Protein AF-A0A1I5WQN7-F1 (afdb_monomer)

Structure (mmCIF, N/CA/C/O backbone):
data_AF-A0A1I5WQN7-F1
#
_entry.id   AF-A0A1I5WQN7-F1
#
loop_
_atom_site.group_PDB
_atom_site.id
_atom_site.type_symbol
_atom_site.label_atom_id
_atom_site.label_alt_id
_atom_site.label_comp_id
_atom_site.label_asym_id
_atom_site.label_entity_id
_atom_site.label_seq_id
_atom_site.pdbx_PDB_ins_code
_atom_site.Cartn_x
_atom_site.Cartn_y
_atom_site.Cartn_z
_atom_site.occupancy
_atom_site.B_iso_or_equiv
_atom_site.auth_seq_id
_atom_site.auth_comp_id
_atom_site.auth_asym_id
_atom_site.auth_atom_id
_atom_site.pdbx_PDB_model_num
ATOM 1 N N . MET A 1 1 ? 11.651 8.824 -0.295 1.00 86.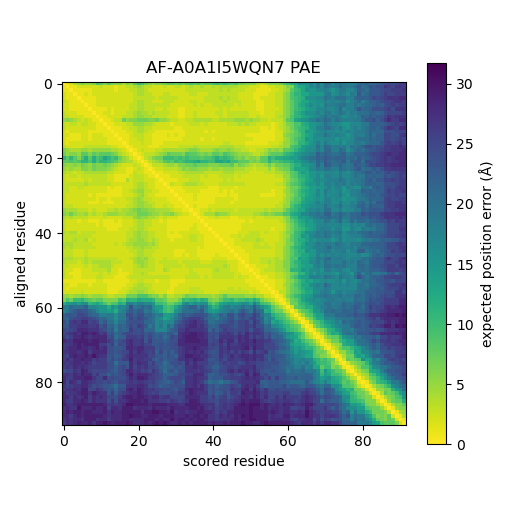50 1 MET A N 1
ATOM 2 C CA . MET A 1 1 ? 12.499 7.645 -0.594 1.00 86.50 1 MET A CA 1
ATOM 3 C C . MET A 1 1 ? 11.695 6.377 -0.346 1.00 86.50 1 MET A C 1
ATOM 5 O O . MET A 1 1 ? 10.945 6.349 0.625 1.00 86.50 1 MET A O 1
ATOM 9 N N . TRP A 1 2 ? 11.821 5.369 -1.211 1.00 91.25 2 TRP A N 1
ATOM 10 C CA . TRP A 1 2 ? 11.156 4.071 -1.052 1.00 91.25 2 TRP A CA 1
ATOM 11 C C . TRP A 1 2 ? 11.864 3.195 -0.006 1.00 91.25 2 TRP A C 1
ATOM 13 O O . TRP A 1 2 ? 13.087 3.224 0.110 1.00 91.25 2 TRP A O 1
ATOM 23 N N . LYS A 1 3 ? 11.086 2.426 0.757 1.00 94.00 3 LYS A N 1
ATOM 24 C CA . LYS A 1 3 ? 11.514 1.494 1.812 1.00 94.00 3 LYS A CA 1
ATOM 25 C C . LYS A 1 3 ? 10.954 0.100 1.512 1.00 94.00 3 LYS A C 1
ATOM 27 O O . LYS A 1 3 ? 9.915 -0.011 0.873 1.00 94.00 3 LYS A O 1
ATOM 32 N N . SER A 1 4 ? 11.609 -0.967 1.972 1.00 94.69 4 SER A N 1
ATOM 33 C CA . SER A 1 4 ? 11.120 -2.347 1.784 1.00 94.69 4 SER A CA 1
ATOM 34 C C . SER A 1 4 ? 9.762 -2.567 2.457 1.00 94.69 4 SER A C 1
ATOM 36 O O . SER A 1 4 ? 9.593 -2.199 3.619 1.00 94.69 4 SER A O 1
ATOM 38 N N . THR A 1 5 ? 8.812 -3.227 1.784 1.00 94.12 5 THR A N 1
ATOM 39 C CA . THR A 1 5 ? 7.488 -3.575 2.348 1.00 94.12 5 THR A CA 1
ATOM 40 C C . THR A 1 5 ? 7.566 -4.268 3.710 1.00 94.12 5 THR A C 1
ATOM 42 O O . THR A 1 5 ? 6.695 -4.059 4.556 1.00 94.12 5 THR A O 1
ATOM 45 N N . ALA A 1 6 ? 8.611 -5.060 3.967 1.00 93.31 6 ALA A N 1
ATOM 46 C CA . ALA A 1 6 ? 8.769 -5.775 5.232 1.00 93.31 6 ALA A CA 1
ATOM 47 C C . ALA A 1 6 ? 8.795 -4.830 6.449 1.00 93.31 6 ALA A C 1
ATOM 49 O O . ALA A 1 6 ? 8.251 -5.169 7.504 1.00 93.31 6 ALA A O 1
ATOM 50 N N . THR A 1 7 ? 9.352 -3.626 6.284 1.00 95.75 7 THR A N 1
ATOM 51 C CA . THR A 1 7 ? 9.510 -2.621 7.348 1.00 95.75 7 THR A CA 1
ATOM 52 C C . THR A 1 7 ? 8.319 -1.676 7.476 1.00 95.75 7 THR A C 1
ATOM 54 O O . THR A 1 7 ? 8.364 -0.734 8.267 1.00 95.75 7 THR A O 1
ATOM 57 N N . ALA A 1 8 ? 7.256 -1.893 6.700 1.00 95.50 8 ALA A N 1
ATOM 58 C CA . ALA A 1 8 ? 6.124 -0.988 6.690 1.00 95.50 8 ALA A CA 1
ATOM 59 C C . ALA A 1 8 ? 5.385 -0.980 8.040 1.00 95.50 8 ALA A C 1
ATOM 61 O O . ALA A 1 8 ? 4.990 -2.053 8.518 1.00 95.50 8 ALA A O 1
ATOM 62 N N . PRO A 1 9 ? 5.165 0.203 8.640 1.00 94.75 9 PRO A N 1
ATOM 63 C CA . PRO A 1 9 ? 4.465 0.329 9.909 1.00 94.75 9 PRO A CA 1
ATOM 64 C C . PRO A 1 9 ? 2.973 0.017 9.764 1.00 94.75 9 PRO A C 1
ATOM 66 O O . PRO A 1 9 ? 2.362 0.223 8.713 1.00 94.75 9 PRO A O 1
ATOM 69 N N . PHE A 1 10 ? 2.372 -0.462 10.850 1.00 94.00 10 PHE A N 1
ATOM 70 C CA . PHE A 1 10 ? 0.927 -0.658 10.934 1.00 94.00 10 PHE A CA 1
ATOM 71 C C . PHE A 1 10 ? 0.204 0.670 11.162 1.00 94.00 10 PHE A C 1
ATOM 73 O O . PHE A 1 10 ? 0.709 1.553 11.850 1.00 94.00 10 PHE A O 1
ATOM 80 N N . GLY A 1 11 ? -0.993 0.802 10.588 1.00 87.88 11 GLY A N 1
ATOM 81 C CA . GLY A 1 11 ? -1.900 1.923 10.861 1.00 87.88 11 GLY A CA 1
ATOM 82 C C . GLY A 1 11 ? -1.540 3.278 10.236 1.00 87.88 11 GLY A C 1
ATOM 83 O O . GLY A 1 11 ? -2.385 4.170 10.269 1.00 87.88 11 GLY A O 1
ATOM 84 N N . LEU A 1 12 ? -0.357 3.437 9.631 1.00 92.94 12 LEU A N 1
ATOM 85 C CA . LEU A 1 12 ? 0.033 4.664 8.925 1.00 92.94 12 LEU A CA 1
ATOM 86 C C . LEU A 1 12 ? -0.376 4.639 7.454 1.00 92.94 12 LEU A C 1
ATOM 88 O O . LEU A 1 12 ? -0.380 3.581 6.827 1.00 92.94 12 LEU A O 1
ATOM 92 N N . ASN A 1 13 ? -0.679 5.821 6.914 1.00 94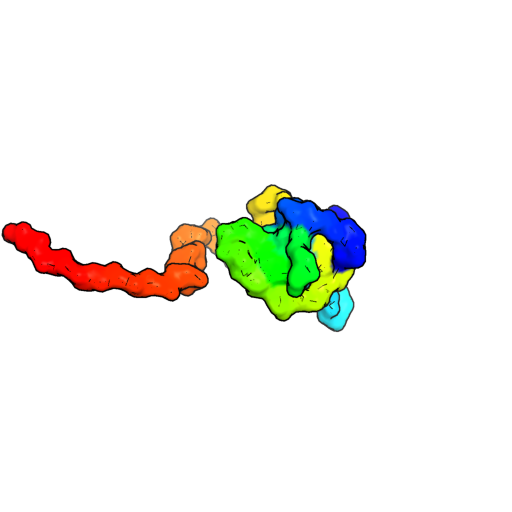.56 13 ASN A N 1
ATOM 93 C CA . ASN A 1 13 ? -0.995 6.008 5.501 1.00 94.56 13 ASN A CA 1
ATOM 94 C C . ASN A 1 13 ? 0.290 5.961 4.681 1.00 94.56 13 ASN A C 1
ATOM 96 O O . ASN A 1 13 ? 1.156 6.828 4.807 1.00 94.56 13 ASN A O 1
ATOM 100 N N . LEU A 1 14 ? 0.397 4.945 3.837 1.00 95.12 14 LEU A N 1
ATOM 101 C CA . LEU A 1 14 ? 1.561 4.678 3.012 1.00 95.12 14 LEU A CA 1
ATOM 102 C C . LEU A 1 14 ? 1.166 4.678 1.541 1.00 95.12 14 LEU A C 1
ATOM 104 O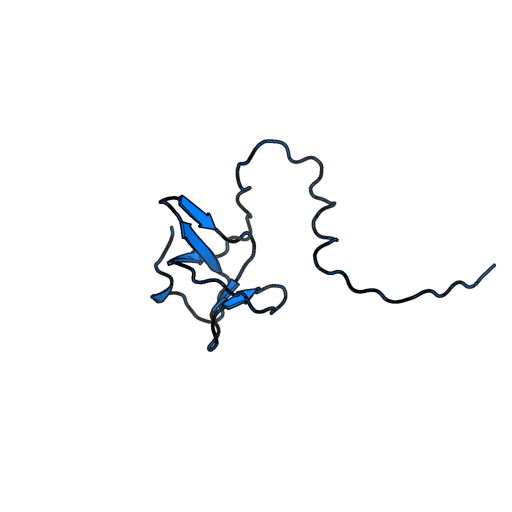 O . LEU A 1 14 ? 0.084 4.220 1.175 1.00 95.12 14 LEU A O 1
ATOM 108 N N . GLN A 1 15 ? 2.075 5.125 0.687 1.00 95.19 15 GLN A N 1
ATOM 109 C CA . GLN A 1 15 ? 2.031 4.777 -0.721 1.00 95.19 15 GLN A CA 1
ATOM 110 C C . GLN A 1 15 ? 2.749 3.445 -0.915 1.00 95.19 15 GLN A C 1
ATOM 112 O O . GLN A 1 15 ? 3.876 3.281 -0.447 1.00 95.19 15 GLN A O 1
ATOM 117 N N . LEU A 1 16 ? 2.104 2.500 -1.592 1.00 94.44 16 LEU A N 1
ATOM 118 C CA . LEU A 1 16 ? 2.694 1.207 -1.939 1.00 94.44 16 LEU A CA 1
ATOM 119 C C . LEU A 1 16 ? 3.192 1.226 -3.375 1.00 94.44 16 LEU A C 1
ATOM 121 O O . LEU A 1 16 ? 2.622 1.927 -4.207 1.00 94.44 16 LEU A O 1
ATOM 125 N N . ALA A 1 17 ? 4.207 0.422 -3.672 1.00 93.19 17 ALA A N 1
ATOM 126 C CA . ALA A 1 17 ? 4.626 0.161 -5.036 1.00 93.19 17 ALA A CA 1
ATOM 127 C C . ALA A 1 17 ? 4.953 -1.312 -5.269 1.00 93.19 17 ALA A C 1
ATOM 129 O O . ALA A 1 17 ? 5.437 -2.018 -4.379 1.00 93.19 17 ALA A O 1
ATOM 130 N N . VAL A 1 18 ? 4.703 -1.749 -6.496 1.00 91.25 18 VAL A N 1
ATOM 131 C CA . VAL A 1 18 ? 5.158 -3.025 -7.048 1.00 91.25 18 VAL A CA 1
ATOM 132 C C . VAL A 1 18 ? 6.293 -2.720 -8.020 1.00 91.25 18 VAL A C 1
ATOM 134 O O . VAL A 1 18 ? 6.278 -1.676 -8.666 1.00 91.25 18 VAL A O 1
ATOM 137 N N . ILE A 1 19 ? 7.290 -3.597 -8.103 1.00 83.94 19 ILE A N 1
ATOM 138 C CA . ILE A 1 19 ? 8.279 -3.532 -9.182 1.00 83.94 19 ILE A CA 1
ATOM 139 C C . ILE A 1 19 ? 7.910 -4.613 -10.182 1.00 83.94 19 ILE A C 1
ATOM 141 O O . ILE A 1 19 ? 7.791 -5.771 -9.784 1.00 83.94 19 ILE A O 1
ATOM 145 N N . ASP A 1 20 ? 7.743 -4.224 -11.439 1.00 80.94 20 ASP A N 1
ATOM 146 C CA . ASP A 1 20 ? 7.581 -5.136 -1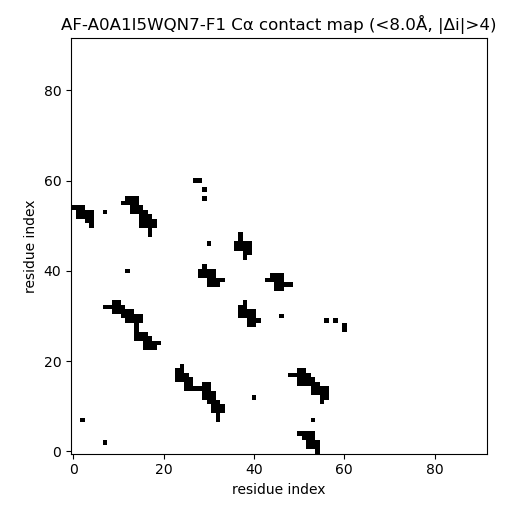2.567 1.00 80.94 20 ASP A CA 1
ATOM 147 C C . ASP A 1 20 ? 8.557 -4.731 -13.670 1.00 80.94 20 ASP A C 1
ATOM 149 O O . ASP A 1 20 ? 8.706 -3.542 -13.936 1.00 80.94 20 ASP A O 1
ATOM 153 N N . SER A 1 21 ? 9.274 -5.698 -14.248 1.00 77.25 21 SER A N 1
ATOM 154 C CA . SER A 1 21 ? 10.284 -5.466 -15.299 1.00 77.25 21 SER A CA 1
ATOM 155 C C . SER A 1 21 ? 11.166 -4.220 -15.077 1.00 77.25 21 SER A C 1
ATOM 157 O O . SER A 1 21 ? 11.333 -3.399 -15.972 1.00 77.25 21 SER A O 1
ATOM 159 N N . GLU A 1 22 ? 11.717 -4.073 -13.865 1.00 77.31 22 GLU A N 1
ATOM 160 C CA . GLU A 1 22 ? 12.581 -2.951 -13.435 1.00 77.31 22 GLU A CA 1
ATOM 161 C C . GLU A 1 22 ? 11.892 -1.578 -13.284 1.00 77.31 22 GLU A C 1
ATOM 163 O O . GLU A 1 22 ? 12.525 -0.617 -12.845 1.00 77.31 22 GLU A O 1
ATOM 168 N N . GLN A 1 23 ? 10.585 -1.477 -13.538 1.00 83.62 23 GLN A N 1
ATOM 169 C CA . GLN A 1 23 ? 9.796 -0.268 -13.325 1.00 83.62 23 GLN A CA 1
ATOM 170 C C . GLN A 1 23 ? 9.034 -0.309 -11.992 1.00 83.62 23 GLN A C 1
ATOM 172 O O . GLN A 1 23 ? 8.423 -1.307 -11.613 1.00 83.62 23 GLN A O 1
ATOM 177 N N . VAL A 1 24 ? 9.044 0.815 -11.268 1.00 85.88 24 VAL A N 1
ATOM 178 C CA . VAL A 1 24 ? 8.273 1.000 -10.031 1.00 85.88 24 VAL A CA 1
ATOM 179 C C . VAL A 1 24 ? 6.867 1.495 -10.374 1.00 85.88 24 VAL A C 1
ATOM 181 O O . VAL A 1 24 ? 6.690 2.616 -10.848 1.00 85.88 24 VAL A O 1
ATOM 184 N N . HIS A 1 25 ? 5.858 0.689 -10.066 1.00 87.81 25 HIS A N 1
ATOM 185 C CA . HIS A 1 25 ? 4.446 1.026 -10.205 1.00 87.81 25 HIS A CA 1
ATOM 186 C C . HIS A 1 25 ? 3.852 1.356 -8.835 1.00 87.81 25 HIS A C 1
ATOM 188 O O . HIS A 1 25 ? 3.535 0.463 -8.046 1.00 87.81 25 HIS A O 1
ATOM 194 N N . ALA A 1 26 ? 3.724 2.652 -8.541 1.00 90.88 26 ALA A N 1
ATOM 195 C CA . ALA A 1 26 ? 3.143 3.141 -7.296 1.00 90.88 26 ALA A CA 1
ATOM 196 C C . ALA A 1 26 ? 1.610 3.203 -7.364 1.00 90.88 26 ALA A C 1
ATOM 198 O O . ALA A 1 26 ? 1.029 3.648 -8.352 1.00 90.88 26 ALA A O 1
ATOM 199 N N . LEU A 1 27 ? 0.950 2.803 -6.279 1.00 90.25 27 LEU A N 1
ATOM 200 C CA . LEU A 1 27 ? -0.490 2.958 -6.114 1.00 90.25 27 LEU A CA 1
ATOM 201 C C . LEU A 1 27 ? -0.816 4.444 -5.915 1.00 90.25 27 LEU A C 1
ATOM 203 O O . LEU A 1 27 ? -0.158 5.149 -5.150 1.00 90.25 27 LEU A O 1
ATOM 207 N N . VAL A 1 28 ? -1.865 4.918 -6.581 1.00 90.06 28 VAL A N 1
ATOM 208 C CA . VAL A 1 28 ? -2.292 6.331 -6.571 1.00 90.06 28 VAL A CA 1
ATOM 209 C C . VAL A 1 28 ? -3.257 6.663 -5.425 1.00 90.06 28 VAL A C 1
ATOM 211 O O . VAL A 1 28 ? -3.980 7.650 -5.479 1.00 90.06 28 VAL A O 1
ATOM 214 N N . PHE A 1 29 ? -3.296 5.838 -4.379 1.00 89.06 29 PHE A N 1
ATOM 215 C CA . PHE A 1 29 ? -4.144 6.036 -3.205 1.00 89.06 29 PHE A CA 1
ATOM 216 C C . PHE A 1 29 ? -3.431 5.572 -1.926 1.00 89.06 29 PHE A C 1
ATOM 218 O O . PHE A 1 29 ? -2.592 4.663 -1.980 1.00 89.06 29 PHE A O 1
ATOM 225 N N . PRO A 1 30 ? -3.762 6.157 -0.760 1.00 94.25 30 PRO A N 1
ATOM 226 C CA . PRO A 1 30 ? -3.145 5.776 0.501 1.00 94.25 30 PRO A CA 1
ATOM 227 C C . PRO A 1 30 ? -3.578 4.371 0.915 1.00 94.25 30 PRO A C 1
ATOM 229 O O . PRO A 1 30 ? -4.759 4.021 0.872 1.00 94.25 30 PRO A O 1
ATOM 232 N N . CYS A 1 31 ? -2.627 3.587 1.401 1.00 96.06 31 CYS A N 1
ATOM 233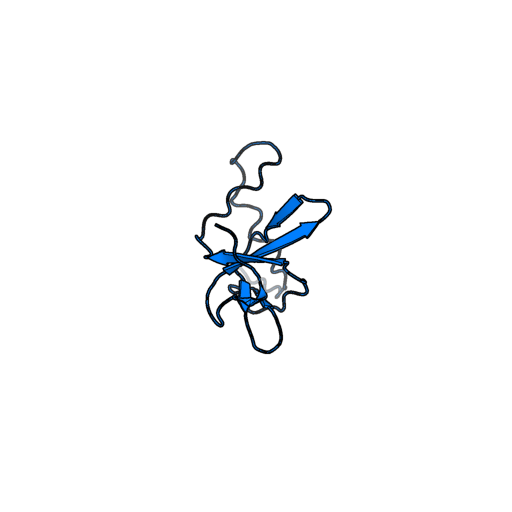 C CA . CYS A 1 31 ? -2.837 2.243 1.917 1.00 96.06 31 CYS A CA 1
ATOM 234 C C . CYS A 1 31 ? -2.374 2.149 3.372 1.00 96.06 31 CYS A C 1
ATOM 236 O O . CYS A 1 31 ? -1.431 2.824 3.773 1.00 96.06 31 CYS A O 1
ATOM 238 N N . ARG A 1 32 ? -3.001 1.276 4.163 1.00 96.06 32 ARG A N 1
ATOM 239 C CA . ARG A 1 32 ? -2.557 0.947 5.525 1.00 96.06 32 ARG A CA 1
ATOM 240 C C . ARG A 1 32 ? -2.269 -0.536 5.652 1.00 96.06 32 ARG A C 1
ATOM 242 O O . ARG A 1 32 ? -3.032 -1.365 5.152 1.00 96.06 32 ARG A O 1
ATOM 249 N N . ARG A 1 33 ? -1.192 -0.863 6.368 1.00 96.00 33 ARG A N 1
ATOM 250 C CA . ARG A 1 33 ? -0.893 -2.241 6.762 1.00 96.00 33 ARG A CA 1
ATOM 251 C C . ARG A 1 33 ? -1.814 -2.646 7.909 1.00 96.00 33 ARG A C 1
ATOM 253 O O . ARG A 1 33 ? -1.897 -1.942 8.918 1.00 96.00 33 ARG A O 1
ATOM 260 N N . VAL A 1 34 ? -2.467 -3.791 7.759 1.00 93.88 34 VAL A N 1
ATOM 261 C CA . VAL A 1 34 ? -3.303 -4.458 8.767 1.00 93.88 34 VAL A CA 1
ATOM 262 C C . VAL A 1 34 ? -2.838 -5.905 8.943 1.00 93.88 34 VAL A C 1
ATOM 264 O O . VAL A 1 34 ? -2.042 -6.410 8.154 1.00 93.88 34 VAL A O 1
ATOM 267 N N . LEU A 1 35 ? -3.342 -6.607 9.964 1.00 91.56 35 LEU A N 1
ATOM 268 C CA . LEU A 1 35 ? -2.933 -7.993 10.253 1.00 91.56 35 LEU A CA 1
ATOM 269 C C . LEU A 1 35 ? -3.120 -8.951 9.065 1.00 91.56 35 LEU A C 1
ATOM 271 O O . LEU A 1 35 ? -2.336 -9.877 8.895 1.00 91.56 35 LEU A O 1
ATOM 275 N N . ARG A 1 36 ? -4.148 -8.725 8.238 1.00 90.25 36 ARG A N 1
ATOM 276 C CA . ARG A 1 36 ? -4.494 -9.579 7.089 1.00 90.25 36 ARG A CA 1
ATOM 277 C C . ARG A 1 36 ? -3.933 -9.087 5.747 1.00 90.25 36 ARG A C 1
ATOM 279 O O . ARG A 1 36 ? -4.298 -9.641 4.718 1.00 90.25 36 ARG A O 1
ATOM 286 N N . GLY A 1 37 ? -3.079 -8.062 5.742 1.00 93.06 37 GLY A N 1
ATOM 287 C CA . GLY A 1 37 ? -2.498 -7.502 4.519 1.00 93.06 37 GLY A CA 1
ATOM 288 C C . GLY A 1 37 ? -2.672 -5.991 4.426 1.00 93.06 37 GLY A C 1
ATOM 289 O O . GLY A 1 37 ? -2.283 -5.262 5.338 1.00 93.06 37 GLY A O 1
ATOM 290 N N . TRP A 1 38 ? -3.242 -5.524 3.318 1.00 95.69 38 TRP A N 1
ATOM 291 C CA . TRP A 1 38 ? -3.353 -4.106 2.989 1.00 95.69 38 TRP A CA 1
ATOM 292 C C . TRP A 1 38 ? -4.802 -3.695 2.793 1.00 95.69 38 TRP A C 1
ATOM 294 O O . TRP A 1 38 ? -5.606 -4.446 2.242 1.00 95.69 38 TRP A O 1
ATOM 304 N N . VAL A 1 39 ? -5.121 -2.481 3.225 1.00 95.88 39 VAL A N 1
ATOM 305 C CA . VAL A 1 39 ? -6.412 -1.845 2.960 1.00 95.88 39 VAL A CA 1
ATOM 306 C C . VAL A 1 39 ? -6.195 -0.460 2.381 1.00 95.88 39 VAL A C 1
ATOM 308 O O . VAL A 1 39 ? -5.236 0.225 2.742 1.00 95.88 39 VAL A O 1
ATOM 311 N N . ASN A 1 40 ? -7.104 -0.026 1.517 1.00 94.44 40 ASN A N 1
ATOM 312 C CA . ASN A 1 40 ? -7.197 1.365 1.116 1.00 94.44 40 ASN A CA 1
ATOM 313 C C . ASN A 1 40 ? -7.562 2.181 2.363 1.00 94.44 40 ASN A C 1
ATOM 315 O O . ASN A 1 40 ? -8.522 1.869 3.068 1.00 94.44 40 ASN A O 1
ATOM 319 N N . SER A 1 41 ? -6.781 3.214 2.669 1.00 93.81 41 SER A N 1
ATOM 320 C CA . SER A 1 41 ? -6.987 3.984 3.891 1.00 93.81 41 SER A CA 1
ATOM 321 C C . SER A 1 41 ? -8.253 4.836 3.875 1.00 93.81 41 SER A C 1
ATOM 323 O O . SER A 1 41 ? -8.767 5.149 4.947 1.00 93.81 41 SER A O 1
ATOM 325 N N . GLN A 1 42 ? -8.712 5.250 2.695 1.00 91.38 42 GLN A N 1
ATOM 326 C CA . GLN A 1 42 ? -9.880 6.112 2.524 1.00 91.38 42 GLN A CA 1
ATOM 327 C C . GLN A 1 42 ? -11.175 5.306 2.604 1.00 91.38 42 GLN A C 1
ATOM 329 O O . GLN A 1 42 ? -12.121 5.737 3.251 1.00 91.38 42 GLN A O 1
ATOM 334 N N . THR A 1 4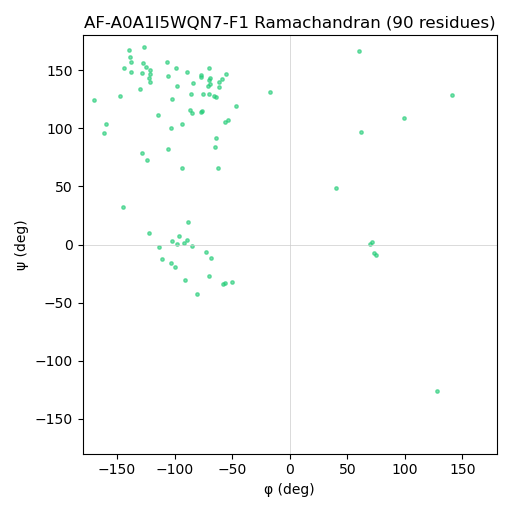3 ? -11.214 4.129 1.974 1.00 92.56 43 THR A N 1
ATOM 335 C CA . THR A 1 43 ? -12.443 3.322 1.869 1.00 92.56 43 THR A CA 1
ATOM 336 C C . THR A 1 43 ? -12.485 2.135 2.827 1.00 92.56 43 THR A C 1
ATOM 338 O O . THR A 1 43 ? -13.532 1.521 3.002 1.00 92.56 43 THR A O 1
ATOM 341 N N . GLY A 1 44 ? -11.345 1.746 3.407 1.00 91.94 44 GLY A N 1
ATOM 342 C CA . GLY A 1 44 ? -11.212 0.524 4.204 1.00 91.94 44 GLY A CA 1
ATOM 343 C C . GLY A 1 44 ? -11.261 -0.772 3.387 1.00 91.94 44 GLY A C 1
ATOM 344 O O . GLY A 1 44 ? -11.183 -1.856 3.962 1.00 91.94 44 GLY A O 1
ATOM 345 N N . SER A 1 45 ? -11.375 -0.688 2.058 1.00 94.38 45 SER A N 1
ATOM 346 C CA . SER A 1 45 ? -11.469 -1.865 1.189 1.00 94.38 45 SER A CA 1
ATOM 347 C C . SER A 1 45 ? -10.145 -2.641 1.132 1.00 94.38 45 SER A C 1
ATOM 349 O O . SER A 1 45 ? -9.084 -2.008 1.115 1.00 94.38 45 SER A O 1
ATOM 351 N N . PRO A 1 46 ? -10.168 -3.986 1.068 1.00 94.12 46 PRO A N 1
ATOM 352 C CA . PRO A 1 46 ? -8.959 -4.789 0.896 1.00 94.12 46 PRO A CA 1
ATOM 353 C C . PRO A 1 46 ? -8.205 -4.444 -0.392 1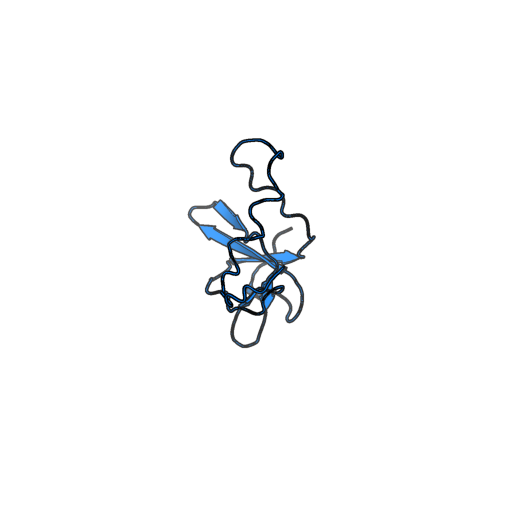.00 94.12 46 PRO A C 1
ATOM 355 O O . PRO A 1 46 ? -8.813 -4.212 -1.436 1.00 94.12 46 PRO A O 1
ATOM 358 N N . VAL A 1 47 ? -6.875 -4.452 -0.324 1.00 93.19 47 VAL A N 1
ATOM 359 C CA . VAL A 1 47 ? -5.985 -4.249 -1.472 1.00 93.19 47 VAL A CA 1
ATOM 360 C C . VAL A 1 47 ? -5.215 -5.542 -1.716 1.00 93.19 47 VAL A C 1
ATOM 362 O O . VAL A 1 47 ? -4.368 -5.938 -0.915 1.00 93.19 47 VAL A O 1
ATOM 365 N N . TYR A 1 48 ? -5.510 -6.200 -2.835 1.00 92.62 48 TYR A N 1
ATOM 366 C CA . TYR A 1 48 ? -4.928 -7.491 -3.208 1.00 92.62 48 TYR A CA 1
ATOM 367 C C . TYR A 1 48 ? -3.696 -7.311 -4.097 1.00 92.62 48 TYR A C 1
ATOM 369 O O . TYR A 1 48 ? -3.701 -7.663 -5.272 1.00 92.62 48 TYR A O 1
ATOM 377 N N . VAL A 1 49 ? -2.638 -6.733 -3.530 1.00 86.75 49 VAL A N 1
ATOM 378 C CA . VAL A 1 49 ? -1.336 -6.594 -4.199 1.00 86.75 49 VAL A CA 1
ATOM 379 C C . VAL A 1 49 ? -0.225 -7.156 -3.320 1.00 86.75 49 VAL A C 1
ATOM 381 O O . VAL A 1 49 ? -0.358 -7.213 -2.095 1.00 86.75 49 VAL A O 1
ATOM 384 N N . LEU A 1 50 ? 0.884 -7.548 -3.946 1.00 90.00 50 LEU A N 1
ATOM 385 C CA . LEU A 1 50 ? 2.124 -7.928 -3.270 1.00 90.00 50 LEU A CA 1
ATOM 386 C C . LEU A 1 50 ? 3.147 -6.799 -3.461 1.00 90.00 50 LEU A C 1
ATOM 388 O O . LEU A 1 50 ? 3.953 -6.853 -4.390 1.00 90.00 50 LEU A O 1
ATOM 392 N N . PRO A 1 51 ? 3.093 -5.730 -2.645 1.00 93.25 51 PRO A N 1
ATOM 393 C CA . PRO A 1 51 ? 3.978 -4.594 -2.831 1.00 93.25 51 PRO A CA 1
ATOM 394 C C . PRO A 1 51 ? 5.410 -4.981 -2.473 1.00 93.25 51 PRO A C 1
ATOM 396 O O . PRO A 1 51 ? 5.655 -5.675 -1.483 1.00 93.25 51 PRO A O 1
ATOM 399 N N . THR A 1 52 ? 6.371 -4.473 -3.231 1.00 93.94 52 THR A N 1
ATOM 400 C CA . THR A 1 52 ? 7.803 -4.647 -2.953 1.00 93.94 52 THR A CA 1
ATOM 401 C C . THR A 1 52 ? 8.340 -3.514 -2.079 1.00 93.94 52 THR A C 1
ATOM 403 O O . THR A 1 52 ? 9.225 -3.740 -1.247 1.00 93.94 52 THR A O 1
ATOM 406 N N . HIS A 1 53 ? 7.760 -2.314 -2.208 1.00 93.44 53 HIS A N 1
ATOM 407 C CA . HIS A 1 53 ? 8.195 -1.114 -1.501 1.00 93.44 53 HIS A CA 1
ATOM 408 C C . HIS A 1 53 ? 7.032 -0.258 -0.975 1.00 93.44 53 HIS A C 1
ATOM 410 O O . HIS A 1 53 ? 5.897 -0.344 -1.447 1.00 93.44 53 HIS A O 1
ATOM 416 N N . TRP A 1 54 ? 7.345 0.620 -0.020 1.00 95.38 54 TRP A N 1
ATOM 417 C CA . TRP A 1 54 ? 6.454 1.647 0.516 1.00 95.38 54 TRP A CA 1
ATOM 418 C C . TRP A 1 54 ? 7.166 2.992 0.725 1.00 95.38 54 TRP A C 1
ATOM 420 O O . TRP A 1 54 ? 8.385 3.048 0.894 1.00 95.38 54 TRP A O 1
ATOM 430 N N . ARG A 1 55 ? 6.402 4.083 0.758 1.00 94.81 55 ARG A N 1
ATOM 431 C CA . ARG A 1 55 ? 6.815 5.390 1.296 1.00 94.81 55 ARG A CA 1
ATOM 432 C C . ARG A 1 55 ? 5.658 6.014 2.073 1.00 94.81 55 ARG A C 1
ATOM 434 O O . ARG A 1 55 ? 4.537 5.517 2.009 1.00 94.81 55 ARG A O 1
ATOM 441 N N . GLU A 1 56 ? 5.927 7.061 2.840 1.00 94.31 56 GLU A N 1
ATOM 442 C CA . GLU A 1 56 ? 4.856 7.830 3.482 1.00 94.31 56 GLU A CA 1
ATOM 443 C C . GLU A 1 56 ? 3.949 8.447 2.417 1.00 94.31 56 GLU A C 1
ATOM 445 O O . GLU A 1 56 ? 4.419 8.870 1.361 1.00 94.31 56 GLU A O 1
ATOM 450 N N . TRP A 1 57 ? 2.645 8.436 2.678 1.00 93.06 57 TRP A N 1
ATOM 451 C CA . TRP A 1 57 ? 1.684 9.095 1.811 1.00 93.06 57 TRP A CA 1
ATOM 452 C C . TRP A 1 57 ? 1.724 10.605 2.060 1.00 93.06 57 TRP A C 1
ATOM 454 O O . TRP A 1 57 ? 1.346 11.058 3.138 1.00 93.06 57 TRP A O 1
ATOM 464 N N . ASP A 1 58 ? 2.152 11.382 1.069 1.00 85.75 58 ASP A N 1
ATOM 465 C CA . ASP A 1 58 ? 2.278 12.844 1.159 1.00 85.75 58 ASP A CA 1
ATOM 466 C C . ASP A 1 58 ? 1.019 13.599 0.688 1.00 85.75 58 ASP A C 1
ATOM 468 O O . ASP A 1 58 ? 0.984 14.828 0.698 1.00 85.75 58 ASP A O 1
ATOM 472 N N . GLY A 1 59 ? -0.034 12.882 0.278 1.00 77.94 59 GLY A N 1
ATOM 473 C CA . GLY A 1 59 ? -1.267 13.487 -0.234 1.00 77.94 59 GLY A CA 1
ATOM 474 C C . GLY A 1 59 ? -1.141 14.078 -1.636 1.00 77.94 59 GLY A C 1
ATOM 475 O O . GLY A 1 59 ? -2.158 14.442 -2.227 1.00 77.94 59 GLY A O 1
ATOM 476 N N . ARG A 1 60 ? 0.068 14.124 -2.198 1.00 66.38 60 ARG A N 1
ATOM 477 C CA . ARG A 1 60 ? 0.307 14.533 -3.569 1.00 66.38 60 ARG A CA 1
ATOM 478 C C . ARG A 1 60 ? 0.320 13.255 -4.388 1.00 66.38 60 ARG A C 1
ATOM 480 O O . ARG A 1 60 ? 1.280 12.493 -4.379 1.00 66.38 60 ARG A O 1
ATOM 487 N N . ILE A 1 61 ? -0.763 12.999 -5.118 1.00 61.28 61 ILE A N 1
ATOM 488 C CA . ILE A 1 61 ? -0.645 12.093 -6.259 1.00 61.28 61 ILE A CA 1
ATOM 489 C C . ILE A 1 61 ? 0.300 12.821 -7.215 1.00 61.28 61 ILE A C 1
ATOM 491 O O . ILE A 1 61 ? -0.140 13.698 -7.956 1.00 61.28 61 ILE A O 1
ATOM 495 N N . GLU A 1 62 ? 1.608 12.560 -7.101 1.00 53.25 62 GLU A N 1
ATOM 496 C CA . GLU A 1 62 ? 2.579 12.937 -8.121 1.00 53.25 62 GLU A CA 1
ATOM 497 C C . GLU A 1 62 ? 2.019 12.346 -9.402 1.00 53.25 62 GLU A C 1
ATOM 499 O O . GLU A 1 62 ? 1.897 11.125 -9.522 1.00 53.25 62 GLU A O 1
ATOM 504 N N . GLU A 1 63 ? 1.506 13.239 -10.249 1.00 48.66 63 GLU A N 1
ATOM 505 C CA . GLU A 1 63 ? 0.786 12.891 -11.457 1.00 48.66 63 GLU A CA 1
ATOM 506 C C . GLU A 1 63 ? 1.603 11.829 -12.171 1.00 48.66 63 GLU A C 1
ATOM 508 O O . GLU A 1 63 ? 2.772 12.058 -12.478 1.00 48.66 63 GLU A O 1
ATOM 513 N N . ALA A 1 64 ? 1.025 10.644 -12.364 1.00 45.38 64 ALA A N 1
ATOM 514 C CA . ALA A 1 64 ? 1.645 9.665 -13.228 1.00 45.38 64 ALA A CA 1
ATOM 515 C C . ALA A 1 64 ? 1.813 10.362 -14.579 1.00 45.38 64 ALA A C 1
ATOM 517 O O . ALA A 1 64 ? 0.822 10.633 -15.256 1.00 45.38 64 ALA A O 1
ATOM 518 N N . THR A 1 65 ? 3.050 10.738 -14.909 1.00 44.25 65 THR A N 1
ATOM 519 C CA . THR A 1 65 ? 3.398 11.404 -16.157 1.00 44.25 65 THR A CA 1
ATOM 520 C C . THR A 1 65 ? 3.132 10.431 -17.294 1.00 44.25 65 THR A C 1
ATOM 522 O O . THR A 1 65 ? 4.025 9.723 -17.743 1.00 44.25 65 THR A O 1
ATOM 525 N N . ILE A 1 66 ? 1.889 10.374 -17.753 1.00 55.56 66 ILE A N 1
ATOM 526 C CA . ILE A 1 66 ? 1.539 9.862 -19.068 1.00 55.56 66 ILE A CA 1
ATOM 527 C C . ILE A 1 66 ? 0.662 10.934 -19.722 1.00 55.56 66 ILE A C 1
ATOM 529 O O . ILE A 1 66 ? -0.557 10.844 -19.711 1.00 55.56 66 ILE A O 1
ATOM 533 N N . GLY A 1 67 ? 1.337 11.976 -20.226 1.00 46.78 67 GLY A N 1
ATOM 534 C CA . GLY A 1 67 ? 0.865 12.912 -21.258 1.00 46.78 67 GLY A CA 1
ATOM 535 C C . GLY A 1 67 ? -0.376 13.780 -20.977 1.00 46.78 67 GLY A C 1
ATOM 536 O O . GLY A 1 67 ? -1.474 13.366 -21.312 1.00 46.78 67 GLY A O 1
ATOM 537 N N . GLU A 1 68 ? -0.139 15.029 -20.538 1.00 45.94 68 GLU A N 1
ATOM 538 C CA . GLU A 1 68 ? -0.947 16.266 -20.755 1.00 45.94 68 GLU A CA 1
ATOM 539 C C . GLU A 1 68 ? -2.424 16.345 -20.252 1.00 45.94 68 GLU A C 1
ATOM 541 O O . GLU A 1 68 ? -3.034 15.352 -19.879 1.00 45.94 68 GLU A O 1
ATOM 546 N N . PRO A 1 69 ? -3.041 17.552 -20.201 1.00 50.06 69 PRO A N 1
ATOM 547 C CA . PRO A 1 69 ? -2.897 18.557 -19.156 1.00 50.06 69 PRO A CA 1
ATOM 548 C C . PRO A 1 69 ? -4.131 18.668 -18.234 1.00 50.06 69 PRO A C 1
ATOM 550 O O . PRO A 1 69 ? -5.274 18.381 -18.587 1.00 50.06 69 PRO A O 1
ATOM 553 N N . GLU A 1 70 ? -3.868 19.191 -17.040 1.00 54.53 70 GLU A N 1
ATOM 554 C CA . GLU A 1 70 ? -4.756 19.413 -15.895 1.00 54.53 70 GLU A CA 1
ATOM 555 C C . GLU A 1 70 ? -5.921 20.399 -16.152 1.00 54.53 70 GLU A C 1
ATOM 557 O O . GLU A 1 70 ? -5.984 21.478 -15.565 1.00 54.53 70 GLU A O 1
ATOM 562 N N . ARG A 1 71 ? -6.877 20.067 -17.031 1.00 50.03 71 ARG A N 1
ATOM 563 C CA . ARG A 1 71 ? -8.105 20.877 -17.209 1.00 50.03 71 ARG A CA 1
ATOM 564 C C . ARG A 1 71 ? -9.426 20.152 -16.987 1.00 50.03 71 ARG A C 1
ATOM 566 O O . ARG A 1 71 ? -10.464 20.755 -17.222 1.00 50.03 71 ARG A O 1
ATOM 573 N N . ASP A 1 72 ? -9.410 18.928 -16.463 1.00 49.12 72 ASP A N 1
ATOM 574 C CA . ASP A 1 72 ? -10.660 18.182 -16.234 1.00 49.12 72 ASP A CA 1
ATOM 575 C C . ASP A 1 72 ? -10.655 17.300 -14.969 1.00 49.12 72 ASP A C 1
ATOM 577 O O . ASP A 1 72 ? -11.273 16.237 -14.887 1.00 49.12 72 ASP A O 1
ATOM 581 N N . ARG A 1 73 ? -9.943 17.737 -13.922 1.00 49.97 73 ARG A N 1
ATOM 582 C CA . ARG A 1 73 ? -9.786 16.964 -12.675 1.00 49.97 73 ARG A CA 1
ATOM 583 C C . ARG A 1 73 ? -11.018 16.893 -11.772 1.00 49.97 73 ARG A C 1
ATOM 585 O O . ARG A 1 73 ? -11.002 16.137 -10.803 1.00 49.97 73 ARG A O 1
ATOM 592 N N . LEU A 1 74 ? -12.096 17.610 -12.081 1.00 43.84 74 LEU A N 1
ATOM 593 C CA . LEU A 1 74 ? -13.327 17.554 -11.283 1.00 43.84 74 LEU A CA 1
ATOM 594 C C . LEU A 1 74 ? -14.274 16.401 -11.667 1.00 43.84 74 LEU A C 1
ATOM 596 O O . LEU A 1 74 ? -15.274 16.204 -10.984 1.00 43.84 74 LEU A O 1
ATOM 600 N N . SER A 1 75 ? -13.940 15.577 -12.668 1.00 47.31 75 SER A N 1
ATOM 601 C CA . SER A 1 75 ? -14.897 14.604 -13.228 1.00 47.31 75 SER A CA 1
ATOM 602 C C . SER A 1 75 ? -14.600 13.120 -12.939 1.00 47.31 75 SER A C 1
ATOM 604 O O . SER A 1 75 ? -15.468 12.276 -13.161 1.00 47.31 75 SER A O 1
ATOM 606 N N . ILE A 1 76 ? -13.413 12.751 -12.432 1.00 46.00 76 ILE A N 1
ATOM 607 C CA . ILE A 1 76 ? -13.019 11.323 -12.295 1.00 46.00 76 ILE A CA 1
ATOM 608 C C . ILE A 1 76 ? -13.194 10.768 -10.868 1.00 46.00 76 ILE A C 1
ATOM 610 O O . ILE A 1 76 ? -13.379 9.563 -10.693 1.00 46.00 76 ILE A O 1
ATOM 614 N N . ALA A 1 77 ? -13.272 11.619 -9.839 1.00 42.50 77 ALA A N 1
ATOM 615 C CA . ALA A 1 77 ? -13.514 11.164 -8.463 1.00 42.50 77 ALA A CA 1
ATOM 616 C C . ALA A 1 77 ? -14.934 10.592 -8.228 1.00 42.50 77 ALA A C 1
ATOM 618 O O . ALA A 1 77 ? -15.173 9.961 -7.202 1.00 42.50 77 ALA A O 1
ATOM 619 N N . GLN A 1 78 ? -15.876 10.767 -9.165 1.00 41.84 78 GLN A N 1
ATOM 620 C CA . GLN A 1 78 ? -17.289 10.405 -8.972 1.00 41.84 78 GLN A CA 1
ATOM 621 C C . GLN A 1 78 ? -17.723 9.045 -9.547 1.00 41.84 78 GLN A C 1
ATOM 623 O O . GLN A 1 78 ? -18.889 8.689 -9.405 1.00 41.84 78 GLN A O 1
ATOM 628 N N . ARG A 1 79 ? -16.844 8.244 -10.171 1.00 50.41 79 ARG A N 1
ATOM 629 C CA . ARG A 1 79 ? -17.275 6.980 -10.821 1.00 50.41 79 ARG A CA 1
ATOM 630 C C . ARG A 1 79 ? -16.760 5.674 -10.217 1.00 50.41 79 ARG A C 1
ATOM 632 O O . ARG A 1 79 ? -17.193 4.617 -10.661 1.00 50.41 79 ARG A O 1
ATOM 639 N N . VAL A 1 80 ? -15.918 5.708 -9.182 1.00 49.53 80 VAL A N 1
ATOM 640 C CA . VAL A 1 80 ? -15.394 4.475 -8.544 1.00 49.53 80 VAL A CA 1
ATOM 641 C C . VAL A 1 80 ? -16.101 4.127 -7.218 1.00 49.53 80 VAL A C 1
ATOM 643 O O . VAL A 1 80 ? -15.811 3.107 -6.606 1.00 49.53 80 VAL A O 1
ATOM 646 N N . CYS A 1 81 ? -17.117 4.897 -6.818 1.00 40.81 81 CYS A N 1
ATOM 647 C CA . CYS A 1 81 ? -18.089 4.498 -5.792 1.00 40.81 81 CYS A CA 1
ATOM 648 C C . CYS A 1 81 ? -19.505 4.580 -6.375 1.00 40.81 81 CYS A C 1
ATOM 650 O O . CYS A 1 81 ? -20.266 5.496 -6.087 1.00 40.81 81 CYS A O 1
ATOM 652 N N . GLY A 1 82 ? -19.853 3.643 -7.254 1.00 47.22 82 GLY A N 1
ATOM 653 C CA . GLY A 1 82 ? -21.233 3.487 -7.698 1.00 47.22 82 GLY A CA 1
ATOM 654 C C . GLY A 1 82 ? -22.019 2.612 -6.727 1.00 47.22 82 GLY A C 1
ATOM 655 O O . GLY A 1 82 ? -21.782 1.405 -6.674 1.00 47.22 82 GLY A O 1
ATOM 656 N N . ARG A 1 83 ? -23.007 3.181 -6.028 1.00 38.81 83 ARG A N 1
ATOM 657 C CA . ARG A 1 83 ? -24.238 2.445 -5.715 1.00 38.81 83 ARG A CA 1
ATOM 658 C C . ARG A 1 83 ? -25.448 3.381 -5.660 1.00 38.81 83 ARG A C 1
ATOM 660 O O . ARG A 1 83 ? -25.424 4.407 -4.994 1.00 38.81 83 ARG A O 1
ATOM 667 N N . SER A 1 84 ? -26.458 2.975 -6.424 1.00 45.38 84 SER A N 1
ATOM 668 C CA . SER A 1 84 ? -27.809 3.509 -6.560 1.00 45.38 84 SER A CA 1
ATOM 669 C C . SER A 1 84 ? -28.587 3.609 -5.249 1.00 45.38 84 SER A C 1
ATOM 671 O O . SER A 1 84 ? -28.506 2.683 -4.452 1.00 45.38 84 SER A O 1
ATOM 673 N N . GLU A 1 85 ? -29.438 4.632 -5.147 1.00 42.78 85 GLU A N 1
ATOM 674 C CA . GLU A 1 85 ? -30.793 4.607 -4.560 1.00 42.78 85 GLU A CA 1
ATOM 675 C C . GLU A 1 85 ? -31.530 5.838 -5.142 1.00 42.78 85 GLU A C 1
ATOM 677 O O . GLU A 1 85 ? -31.066 6.961 -4.989 1.00 42.78 85 GLU A O 1
ATOM 682 N N . SER A 1 86 ? -32.428 5.667 -6.114 1.00 46.41 86 SER A N 1
ATOM 683 C CA . SER A 1 86 ? -33.876 5.444 -5.947 1.00 46.41 86 SER A CA 1
ATOM 684 C C . SER A 1 86 ? -34.658 6.746 -6.148 1.00 46.41 86 SER A C 1
ATOM 686 O O . SER A 1 86 ? -34.595 7.662 -5.338 1.00 46.41 86 SER A O 1
ATOM 688 N N . ASP A 1 87 ? -35.364 6.773 -7.277 1.00 49.59 87 ASP A N 1
ATOM 689 C CA . ASP A 1 87 ? -36.596 7.504 -7.585 1.00 49.59 87 ASP A C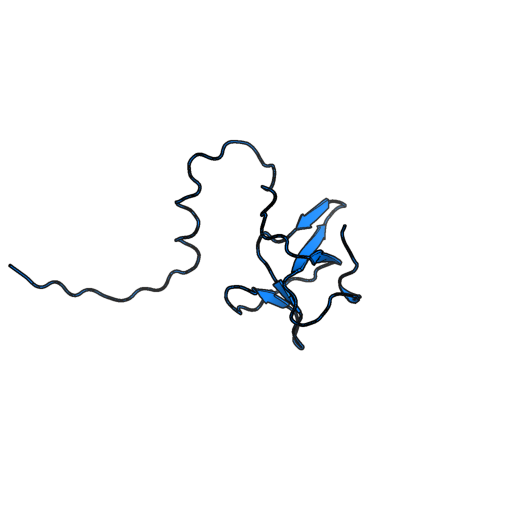A 1
ATOM 690 C C . ASP A 1 87 ? -37.356 8.021 -6.350 1.00 49.59 87 ASP A C 1
ATOM 692 O O . ASP A 1 87 ? -37.599 7.226 -5.447 1.00 49.59 87 ASP A O 1
ATOM 696 N N . HIS A 1 88 ? -37.761 9.296 -6.343 1.00 40.28 88 HIS A N 1
ATOM 697 C CA . HIS A 1 88 ? -39.053 9.773 -5.819 1.00 40.28 88 HIS A CA 1
ATOM 698 C C . HIS A 1 88 ? -39.330 11.170 -6.392 1.00 40.28 88 HIS A C 1
ATOM 700 O O . HIS A 1 88 ? -38.845 12.197 -5.917 1.00 40.28 88 HIS A O 1
ATOM 706 N N . GLN A 1 89 ? -40.105 11.158 -7.468 1.00 49.94 89 GLN A N 1
ATOM 707 C CA . GLN A 1 89 ? -40.861 12.277 -8.004 1.00 49.94 89 GLN A CA 1
ATOM 708 C C . GLN A 1 89 ? -42.031 12.629 -7.079 1.00 49.94 89 GLN A C 1
ATOM 710 O O . GLN A 1 89 ? -42.781 11.728 -6.756 1.00 49.94 89 GLN A O 1
ATOM 715 N N . GLU A 1 90 ? -42.178 13.907 -6.716 1.00 43.50 90 GLU A N 1
ATOM 716 C CA . GLU A 1 90 ? -43.403 14.662 -6.363 1.00 43.50 90 GLU A CA 1
ATOM 717 C C . GLU A 1 90 ? -42.903 16.132 -6.296 1.00 43.50 90 GLU A C 1
ATOM 719 O O . GLU A 1 90 ? -41.901 16.394 -5.639 1.00 43.50 90 GLU A O 1
ATOM 724 N N . GLY A 1 91 ? -43.389 17.170 -6.971 1.00 49.41 91 GLY A N 1
ATOM 725 C CA . GLY A 1 91 ? -44.723 17.548 -7.408 1.00 49.41 91 GLY A CA 1
ATOM 726 C C . GLY A 1 91 ? -44.823 19.073 -7.206 1.00 49.41 91 GLY A C 1
ATOM 727 O O . GLY A 1 91 ? -44.436 19.554 -6.140 1.00 49.41 91 GLY A O 1
ATOM 728 N N . LEU A 1 92 ? -45.247 19.80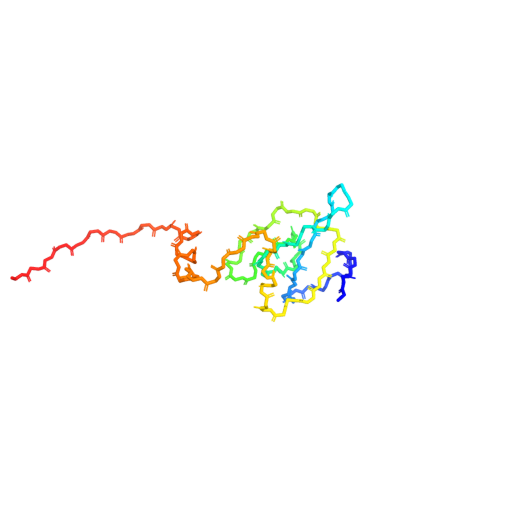5 -8.246 1.00 47.22 92 LEU A N 1
ATOM 729 C CA . LEU A 1 92 ? -46.074 21.034 -8.276 1.00 47.22 92 LEU A CA 1
ATOM 730 C C . LEU A 1 92 ? -45.909 21.759 -9.620 1.00 47.22 92 LEU A C 1
ATOM 732 O O . LEU A 1 92 ? -44.771 22.154 -9.955 1.00 47.22 92 LEU A O 1
#

Solvent-accessible surface area (backbone atoms only — not comparable to full-atom values): 6152 Å² total; per-residue (Å²): 123,80,40,58,41,89,74,60,60,70,77,44,56,22,26,41,22,33,69,54,96,93,40,79,52,64,52,87,54,44,28,22,42,52,99,92,45,41,22,32,62,88,78,64,46,79,45,96,72,82,54,55,28,30,33,78,49,82,85,65,70,72,70,79,88,73,79,87,77,99,80,65,81,88,68,66,83,72,69,84,72,81,79,89,83,79,90,84,91,82,89,136

Foldseek 3Di:
DKDFPVPADAPAFKWFWAADPNDTRIDQATWGQDPVGIAGPVPRHDDPDDTGIIDHDPVDSPDPPDDDDDDPVVPPVPPPDDDDDDDDDDDD

pLDDT: mean 75.86, std 21.44, range [38.81, 96.06]

Secondary structure (DSSP, 8-state):
--EEGGGPPBSS-EEEEEEETTEEEE-SS-EEEETTEEEETTT--EE----SEEEE--S------SS---S-TTSSTTSSS-----------

Mean predicted aligned error: 13.18 Å

Radius of gyration: 17.46 Å; Cα contacts (8 Å, |Δi|>4): 115; chains: 1; bounding box: 59×31×32 Å

Nearest PDB structures (foldseek):
  8su9-assembly1_R  TM=2.798E-01  e=3.831E+00  Escherichia coli

Sequence (92 aa):
MWKSTATAPFGLNLQLAVIDSEQVHALVFPCRRVLRGWVNSQTGSPVYVLPTHWREWDGRIEEATIGEPERDRLSIAQRVCGRSESDHQEGL